Protein AF-A0A3G3IP81-F1 (afdb_monomer)

Mean predicted aligned error: 12.41 Å

Organism: NCBI:txid2360

Radius of gyration: 17.46 Å; Cα contacts (8 Å, |Δi|>4): 57; chains: 1; bounding box: 48×16×34 Å

Sequence (89 aa):
MKKILTIAIVFISSTVFAHPGHGISEFANLMAAVQHYFSSNYHIVAILSLSFALMTGAFFVYKRKQVLSLTLTLFGVLGSILGIGLLLS

Foldseek 3Di:
DVVVVVVVVVVVCVVCPPDVVCNVVVVVVVVVVVLVVLLDPVVLVVLLVQLVVLQVVLVVCCVPCVPSSVVSPVSSVV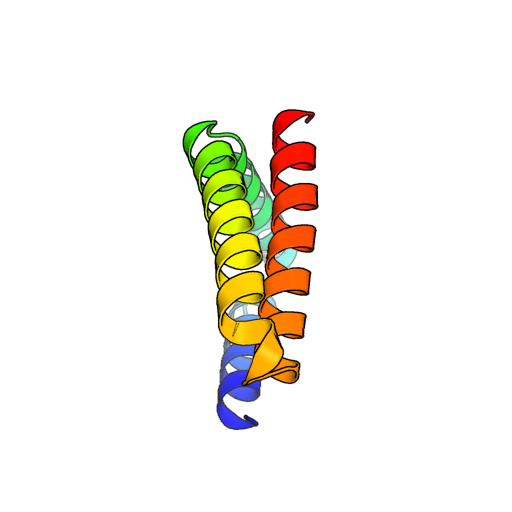SNCVSVVSVVD

Secondary structure (DSSP, 8-state):
-HHHHHHHHHHHHHHHSS-TTTHHHHHHHHHHHHHHHHTSHHHHHHHHHHHHHHHHHHHHHTTT-HHHHHHHHHHHHHHHHHHHHHH--

Structure (mmCIF, N/CA/C/O backbone):
data_AF-A0A3G3IP81-F1
#
_entry.id   AF-A0A3G3IP81-F1
#
loop_
_atom_site.group_PDB
_atom_site.id
_atom_site.type_symbol
_atom_site.label_atom_id
_atom_site.label_alt_id
_atom_site.label_comp_id
_atom_site.label_asym_id
_atom_site.label_entity_id
_atom_site.label_seq_id
_atom_site.pdbx_PDB_ins_code
_atom_site.Cartn_x
_atom_site.Cartn_y
_atom_site.Cartn_z
_atom_site.occupancy
_atom_site.B_iso_or_equiv
_atom_site.auth_seq_id
_atom_site.auth_comp_id
_atom_site.auth_asym_id
_atom_site.auth_atom_id
_atom_site.pdbx_PDB_model_num
ATOM 1 N N . MET A 1 1 ? 10.043 -6.566 19.372 1.00 44.34 1 MET A N 1
ATOM 2 C CA . MET A 1 1 ? 10.346 -5.515 18.371 1.00 44.34 1 MET A CA 1
ATOM 3 C C . MET A 1 1 ? 11.843 -5.345 18.094 1.00 44.34 1 MET A C 1
ATOM 5 O O . MET A 1 1 ? 12.197 -5.276 16.931 1.00 44.34 1 MET A O 1
ATOM 9 N N . LYS A 1 2 ? 12.740 -5.369 19.097 1.00 43.44 2 LYS A N 1
ATOM 10 C CA . LYS A 1 2 ? 14.196 -5.198 18.874 1.00 43.44 2 LYS A CA 1
ATOM 11 C C . LYS A 1 2 ? 14.838 -6.269 17.969 1.00 43.44 2 LYS A C 1
ATOM 13 O O . LYS A 1 2 ? 15.614 -5.925 17.098 1.00 43.44 2 LYS A O 1
ATOM 18 N N . LYS A 1 3 ? 14.445 -7.543 18.112 1.00 43.47 3 LYS A N 1
ATOM 19 C CA . LYS A 1 3 ? 15.045 -8.678 17.380 1.00 43.47 3 LYS A CA 1
ATOM 20 C C . LYS A 1 3 ? 14.839 -8.631 15.856 1.00 43.47 3 LYS A C 1
ATOM 22 O O . LYS A 1 3 ? 15.737 -9.001 15.118 1.00 43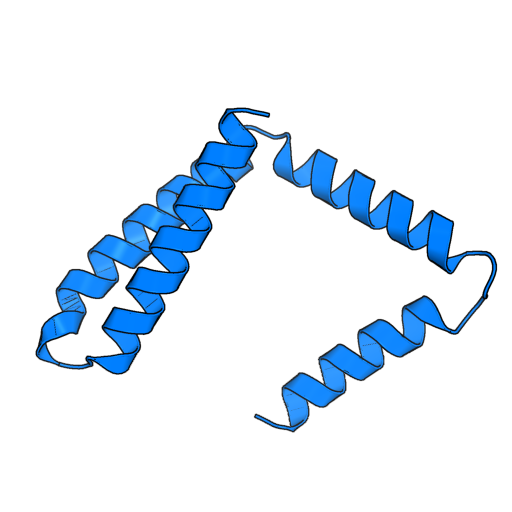.47 3 LYS A O 1
ATOM 27 N N . ILE A 1 4 ? 13.683 -8.147 15.393 1.00 56.16 4 ILE A N 1
ATOM 28 C CA . ILE A 1 4 ? 13.372 -8.043 13.955 1.00 56.16 4 ILE A CA 1
ATOM 29 C C . ILE A 1 4 ? 14.195 -6.919 13.313 1.00 56.16 4 ILE A C 1
ATOM 31 O O . ILE A 1 4 ? 14.740 -7.097 12.230 1.00 56.16 4 ILE A O 1
ATOM 35 N N . LEU A 1 5 ? 14.360 -5.799 14.026 1.00 47.12 5 LEU A N 1
ATOM 36 C CA . LEU A 1 5 ? 15.204 -4.687 13.590 1.00 47.12 5 LEU A CA 1
ATOM 37 C C . LEU A 1 5 ? 16.673 -5.124 13.452 1.00 47.12 5 LEU A C 1
ATOM 39 O O . LEU A 1 5 ? 17.333 -4.773 12.482 1.00 47.12 5 LEU A O 1
ATOM 43 N N . THR A 1 6 ? 17.169 -5.941 14.387 1.00 51.44 6 THR A N 1
ATOM 44 C CA . THR A 1 6 ? 18.542 -6.461 14.338 1.00 51.44 6 THR A CA 1
ATOM 45 C C . THR A 1 6 ? 18.7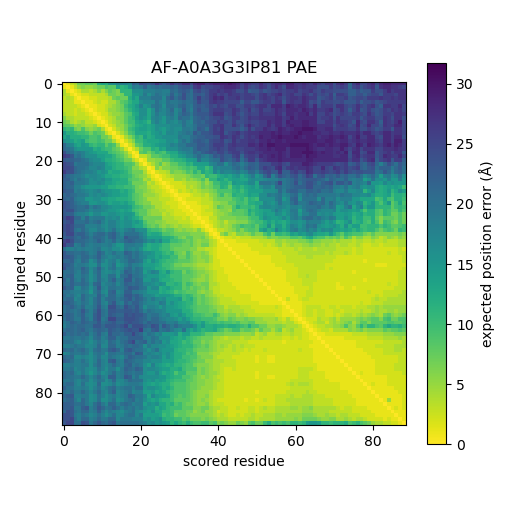64 -7.382 13.140 1.00 51.44 6 THR A C 1
ATOM 47 O O . THR A 1 6 ? 19.784 -7.259 12.477 1.00 51.44 6 THR A O 1
ATOM 50 N N . ILE A 1 7 ? 17.806 -8.257 12.814 1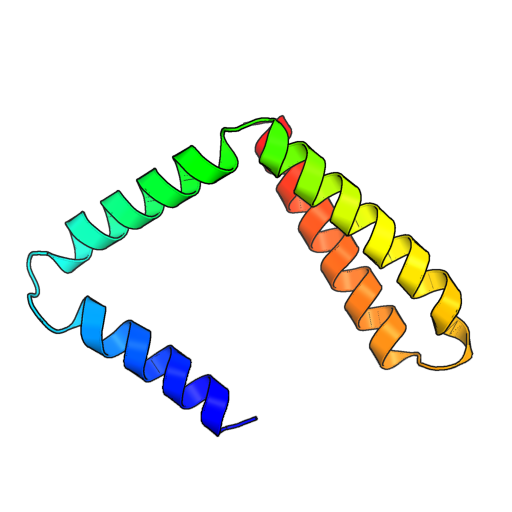.00 55.19 7 ILE A N 1
ATOM 51 C CA . ILE A 1 7 ? 17.918 -9.164 11.658 1.00 55.19 7 ILE A CA 1
ATOM 52 C C . ILE A 1 7 ? 17.932 -8.374 10.343 1.00 55.19 7 ILE A C 1
ATOM 54 O O . ILE A 1 7 ? 18.748 -8.666 9.474 1.00 55.19 7 ILE A O 1
ATOM 58 N N . ALA A 1 8 ? 17.097 -7.336 10.221 1.00 51.94 8 ALA A N 1
ATOM 59 C CA . ALA A 1 8 ? 17.083 -6.466 9.045 1.00 51.94 8 ALA A CA 1
ATOM 60 C C . ALA A 1 8 ? 18.412 -5.708 8.866 1.00 51.94 8 ALA A C 1
ATOM 62 O O . ALA A 1 8 ? 18.949 -5.657 7.764 1.00 51.94 8 ALA A O 1
ATOM 63 N N . ILE A 1 9 ? 18.981 -5.177 9.954 1.00 55.44 9 ILE A N 1
ATOM 64 C CA . ILE A 1 9 ? 20.267 -4.461 9.925 1.00 55.44 9 ILE A CA 1
ATOM 65 C C . ILE A 1 9 ? 21.429 -5.413 9.605 1.00 55.44 9 ILE A C 1
ATOM 67 O O . ILE A 1 9 ? 22.333 -5.043 8.860 1.00 55.44 9 ILE A O 1
ATOM 71 N N . VAL A 1 10 ? 21.401 -6.643 10.126 1.00 55.12 10 VAL A N 1
ATOM 72 C CA . VAL A 1 10 ? 22.428 -7.657 9.838 1.00 55.12 10 VAL A CA 1
ATOM 73 C C . VAL A 1 10 ? 22.376 -8.091 8.376 1.00 55.12 10 VAL A C 1
ATOM 75 O O . VAL A 1 10 ? 23.429 -8.158 7.751 1.00 55.12 10 VAL A O 1
ATOM 78 N N . PHE A 1 11 ? 21.183 -8.296 7.808 1.00 52.75 11 PHE A N 1
ATOM 79 C CA . PHE A 1 11 ? 21.032 -8.624 6.386 1.00 52.75 11 PHE A CA 1
ATOM 80 C C . PHE A 1 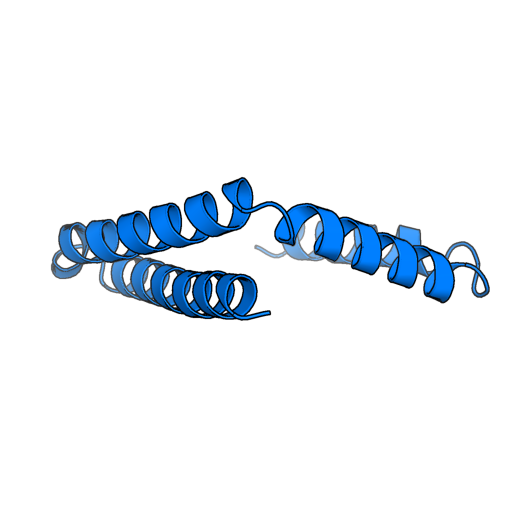11 ? 21.590 -7.518 5.484 1.00 52.75 11 PHE A C 1
ATOM 82 O O . PHE A 1 11 ? 22.391 -7.809 4.599 1.00 52.75 11 PHE A O 1
ATOM 89 N N . ILE A 1 12 ? 21.248 -6.256 5.771 1.00 56.06 12 ILE A N 1
ATOM 90 C CA . ILE A 1 12 ? 21.751 -5.087 5.030 1.00 56.06 12 ILE A CA 1
ATOM 91 C C . ILE A 1 12 ? 23.276 -4.954 5.181 1.00 56.06 12 ILE A C 1
ATOM 93 O O . ILE A 1 12 ? 23.969 -4.645 4.217 1.00 56.06 12 ILE A O 1
ATOM 97 N N . SER A 1 13 ? 23.822 -5.223 6.369 1.00 52.88 13 SER A N 1
ATOM 98 C CA . SER A 1 13 ? 25.265 -5.149 6.625 1.00 52.88 13 SER A CA 1
ATOM 99 C C . SER A 1 13 ? 26.047 -6.248 5.893 1.00 52.88 13 SER A C 1
ATOM 101 O O . SER A 1 13 ? 27.071 -5.972 5.269 1.00 52.88 13 SER A O 1
ATOM 103 N N . SER A 1 14 ? 25.544 -7.488 5.898 1.00 50.78 14 SER A N 1
ATOM 104 C CA . SER A 1 14 ? 26.234 -8.624 5.272 1.00 50.78 14 SER A CA 1
ATOM 105 C C . SER A 1 14 ? 26.328 -8.531 3.748 1.00 50.78 14 SER A C 1
ATOM 107 O O . SER A 1 14 ? 27.295 -9.025 3.177 1.00 50.78 14 SER A O 1
ATOM 109 N N . THR A 1 15 ? 25.369 -7.872 3.091 1.00 50.34 15 THR A N 1
ATOM 110 C CA . THR A 1 15 ? 25.379 -7.686 1.632 1.00 50.34 15 THR A CA 1
ATOM 111 C C . THR A 1 15 ? 26.154 -6.438 1.205 1.00 50.34 15 THR A C 1
ATOM 113 O O . THR A 1 15 ? 26.744 -6.425 0.137 1.00 50.34 15 THR A O 1
ATOM 116 N N . VAL A 1 16 ? 26.208 -5.390 2.036 1.00 51.41 16 VAL A N 1
ATOM 117 C CA . VAL A 1 16 ? 26.845 -4.109 1.665 1.00 51.41 16 VAL A CA 1
ATOM 118 C C . VAL A 1 16 ? 28.349 -4.068 1.978 1.00 51.41 16 VAL A C 1
ATOM 120 O O . VAL A 1 16 ? 29.096 -3.385 1.279 1.00 51.41 16 VAL A O 1
ATOM 123 N N . PHE A 1 17 ? 28.828 -4.801 2.991 1.00 49.50 17 PHE A N 1
ATOM 124 C CA . PHE A 1 17 ? 30.222 -4.700 3.457 1.00 49.50 17 PHE A CA 1
ATOM 125 C C . PHE A 1 17 ? 31.185 -5.770 2.921 1.00 49.50 17 PHE A C 1
ATOM 127 O O . PHE A 1 17 ? 32.379 -5.686 3.204 1.00 49.50 17 PHE A O 1
ATOM 134 N N . ALA A 1 18 ? 30.723 -6.761 2.150 1.00 53.72 18 ALA A N 1
ATOM 135 C CA . ALA A 1 18 ? 31.599 -7.847 1.709 1.00 53.72 18 ALA A CA 1
ATOM 136 C C . ALA A 1 18 ? 32.627 -7.393 0.658 1.00 53.72 18 ALA A C 1
ATOM 138 O O . ALA A 1 18 ? 33.787 -7.773 0.784 1.00 53.72 18 ALA A O 1
ATOM 139 N N . HIS A 1 19 ? 32.257 -6.549 -0.319 1.00 51.88 19 HIS A N 1
ATOM 140 C CA . HIS A 1 19 ? 33.169 -5.991 -1.331 1.00 51.88 19 HIS A CA 1
ATOM 141 C C . HIS A 1 19 ? 32.787 -4.535 -1.701 1.00 51.88 19 HIS A C 1
ATOM 143 O O . HIS A 1 19 ? 31.762 -4.320 -2.352 1.00 51.88 19 HIS A O 1
ATOM 149 N N . PRO A 1 20 ? 33.615 -3.520 -1.377 1.00 56.66 20 PRO A N 1
ATOM 150 C CA . PRO A 1 20 ? 33.275 -2.101 -1.565 1.00 56.66 20 PRO A CA 1
ATOM 151 C C . PRO A 1 20 ? 33.095 -1.669 -3.034 1.00 56.66 20 PRO A C 1
ATOM 153 O O . PRO A 1 20 ? 32.540 -0.605 -3.288 1.00 56.66 20 PRO A O 1
ATOM 156 N N . GLY A 1 21 ? 33.517 -2.489 -4.006 1.00 57.22 21 GLY A N 1
ATOM 157 C CA . GLY A 1 21 ? 33.288 -2.254 -5.440 1.00 57.22 21 GLY A CA 1
ATOM 158 C C . GLY A 1 21 ? 31.981 -2.838 -5.997 1.00 57.22 21 GLY A C 1
ATOM 159 O O . GLY A 1 21 ? 31.530 -2.403 -7.054 1.00 57.22 21 GLY A O 1
ATOM 160 N N . HIS A 1 22 ? 31.353 -3.790 -5.298 1.00 53.66 22 HIS A N 1
ATOM 161 C CA . HIS A 1 22 ? 30.129 -4.464 -5.756 1.00 53.66 22 HIS A CA 1
ATOM 162 C C . HIS A 1 22 ? 28.853 -3.862 -5.168 1.00 53.66 22 HIS A C 1
ATOM 164 O O . HIS A 1 22 ? 27.793 -4.010 -5.759 1.00 53.66 22 HIS A O 1
ATOM 170 N N . GLY A 1 23 ? 28.938 -3.103 -4.070 1.00 57.66 23 GLY A N 1
ATOM 171 C CA . GLY A 1 23 ? 27.755 -2.505 -3.444 1.00 57.66 23 GLY A CA 1
ATOM 172 C C . GLY A 1 23 ? 26.943 -1.612 -4.391 1.00 57.66 23 GLY A C 1
ATOM 173 O O . GLY A 1 23 ? 25.720 -1.637 -4.349 1.00 57.66 23 GLY A O 1
ATOM 174 N N . ILE A 1 24 ? 27.596 -0.872 -5.297 1.00 59.50 24 ILE A N 1
ATOM 175 C CA . ILE A 1 24 ? 26.901 -0.012 -6.271 1.00 59.50 24 ILE A CA 1
ATOM 176 C C . ILE A 1 24 ? 26.238 -0.846 -7.377 1.00 59.50 24 ILE A C 1
ATOM 178 O O . ILE A 1 24 ? 25.101 -0.563 -7.748 1.00 59.50 24 ILE A O 1
ATOM 182 N N . SER A 1 25 ? 26.912 -1.878 -7.895 1.00 60.62 25 SER A N 1
ATOM 183 C CA . SER A 1 25 ? 26.374 -2.722 -8.971 1.00 60.62 25 SER A CA 1
ATOM 184 C C . SER A 1 25 ? 25.299 -3.686 -8.472 1.00 60.62 25 SER A C 1
ATOM 186 O O . SER A 1 25 ? 24.293 -3.881 -9.147 1.00 60.62 25 SER A O 1
ATOM 188 N N . GLU A 1 26 ? 25.446 -4.233 -7.268 1.00 62.34 26 GLU A N 1
ATOM 189 C CA . GLU A 1 26 ? 24.429 -5.054 -6.612 1.00 62.34 26 GLU A CA 1
ATOM 190 C C . GLU A 1 26 ? 23.206 -4.223 -6.229 1.00 62.34 26 GLU A C 1
ATOM 192 O O . GLU A 1 26 ? 22.083 -4.669 -6.447 1.00 62.34 26 GLU A O 1
ATOM 197 N N . PHE A 1 27 ? 23.394 -2.989 -5.747 1.00 63.69 27 PHE A N 1
ATOM 198 C CA . PHE A 1 27 ? 22.278 -2.080 -5.491 1.00 63.69 27 PHE A CA 1
ATOM 199 C C . PHE A 1 27 ? 21.584 -1.651 -6.790 1.00 63.69 27 PHE A C 1
ATOM 201 O O . PHE A 1 27 ? 20.358 -1.636 -6.844 1.00 63.69 27 PHE A O 1
ATOM 208 N N . ALA A 1 28 ? 22.333 -1.375 -7.863 1.00 65.31 28 ALA A N 1
ATOM 209 C CA . ALA A 1 28 ? 21.764 -1.085 -9.180 1.00 65.31 28 ALA A CA 1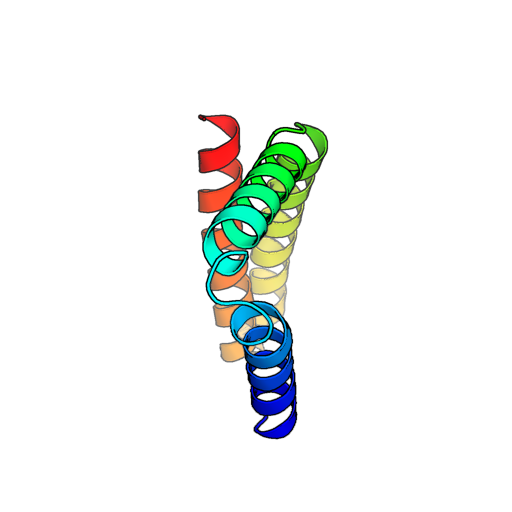
ATOM 210 C C . ALA A 1 28 ? 20.987 -2.283 -9.751 1.00 65.31 28 ALA A C 1
ATOM 212 O O . ALA A 1 28 ? 19.880 -2.111 -10.254 1.00 65.31 28 ALA A O 1
ATOM 213 N N . ASN A 1 29 ? 21.512 -3.502 -9.609 1.00 65.44 29 ASN A N 1
ATOM 214 C CA . ASN A 1 29 ? 20.828 -4.728 -10.021 1.00 65.44 29 ASN A CA 1
ATOM 215 C C . ASN A 1 29 ? 19.589 -5.014 -9.163 1.00 65.44 29 ASN A C 1
ATOM 217 O O . ASN A 1 29 ? 18.570 -5.449 -9.694 1.00 65.44 29 ASN A O 1
ATOM 221 N N . LEU A 1 30 ? 19.638 -4.728 -7.857 1.00 68.81 30 LEU A N 1
ATOM 222 C CA . LEU A 1 30 ? 18.475 -4.796 -6.974 1.00 68.81 30 LEU A CA 1
ATOM 223 C C . LEU A 1 30 ? 17.409 -3.787 -7.414 1.00 68.81 30 LEU A C 1
ATOM 225 O O . LEU A 1 30 ? 16.240 -4.145 -7.515 1.00 68.81 30 LEU A O 1
ATOM 229 N N . MET A 1 31 ? 17.799 -2.549 -7.726 1.00 67.06 31 MET A N 1
ATOM 230 C CA . MET A 1 31 ? 16.886 -1.523 -8.238 1.00 67.06 31 MET A CA 1
ATOM 231 C C . MET A 1 31 ? 16.295 -1.905 -9.596 1.00 67.06 31 MET A C 1
ATOM 233 O O . MET A 1 31 ? 15.096 -1.729 -9.792 1.00 67.06 31 MET A O 1
ATOM 237 N N . ALA A 1 32 ? 17.083 -2.501 -10.491 1.00 66.62 32 ALA A N 1
ATOM 238 C CA . ALA A 1 32 ? 16.602 -3.010 -11.773 1.00 66.62 32 ALA A CA 1
ATOM 239 C C . ALA A 1 32 ? 15.632 -4.190 -11.596 1.00 66.62 32 ALA A C 1
ATOM 241 O O . ALA A 1 32 ? 14.601 -4.245 -12.263 1.00 66.62 32 ALA A O 1
ATOM 242 N N . ALA A 1 33 ? 15.910 -5.107 -10.666 1.00 67.00 33 ALA A N 1
ATOM 243 C CA . ALA A 1 33 ? 15.014 -6.214 -10.337 1.00 67.00 33 ALA A CA 1
ATOM 244 C C . ALA A 1 33 ? 13.699 -5.714 -9.721 1.00 67.00 33 ALA A C 1
ATOM 246 O O . ALA A 1 33 ? 12.623 -6.190 -10.077 1.00 67.00 33 ALA A O 1
ATOM 247 N N . VAL A 1 34 ? 13.781 -4.714 -8.841 1.00 64.56 34 VAL A N 1
ATOM 248 C CA . VAL A 1 34 ? 12.629 -4.017 -8.262 1.00 64.56 34 VAL A CA 1
ATOM 249 C C . VAL A 1 34 ? 11.819 -3.332 -9.365 1.00 64.56 34 VAL A C 1
ATOM 251 O O . VAL A 1 34 ? 10.619 -3.572 -9.462 1.00 64.56 34 VAL A O 1
ATOM 254 N N . GLN A 1 35 ? 12.453 -2.561 -10.251 1.00 67.69 35 GLN A N 1
ATOM 255 C CA . GLN A 1 35 ? 11.781 -1.930 -11.392 1.00 67.69 35 GLN A CA 1
ATOM 256 C C . GLN A 1 35 ? 11.120 -2.953 -12.313 1.00 67.69 35 GLN A C 1
ATOM 258 O O . GLN A 1 35 ? 9.976 -2.757 -12.701 1.00 67.69 35 GLN A O 1
ATOM 263 N N . HIS A 1 36 ? 11.794 -4.057 -12.633 1.00 69.12 36 HIS A N 1
ATOM 264 C CA . HIS A 1 36 ? 11.230 -5.110 -13.475 1.00 69.12 36 HIS A CA 1
ATOM 265 C C . HIS A 1 36 ? 10.048 -5.822 -12.801 1.00 69.12 36 HIS A C 1
ATOM 267 O O . HIS A 1 36 ? 9.075 -6.197 -13.450 1.00 69.12 36 HIS A O 1
ATOM 273 N N . TYR A 1 37 ? 10.104 -6.017 -11.484 1.00 66.19 37 TYR A N 1
ATOM 274 C CA . TYR A 1 37 ? 8.984 -6.583 -10.741 1.00 66.19 37 TYR A CA 1
ATOM 275 C C . TYR A 1 37 ? 7.775 -5.637 -10.768 1.00 66.19 37 TYR A C 1
ATOM 277 O O . TYR A 1 37 ? 6.651 -6.066 -11.037 1.00 66.19 37 TYR A O 1
ATOM 285 N N . PHE A 1 38 ? 8.010 -4.340 -10.566 1.00 65.38 38 PHE A N 1
ATOM 286 C CA . PHE A 1 38 ? 6.964 -3.320 -10.539 1.00 65.38 38 PHE A CA 1
ATOM 287 C C . PHE A 1 38 ? 6.509 -2.822 -11.922 1.00 65.38 38 PHE A C 1
ATOM 289 O O . PHE A 1 38 ? 5.452 -2.204 -11.994 1.00 65.38 38 PHE A O 1
ATOM 296 N N . SER A 1 39 ? 7.221 -3.133 -13.012 1.00 66.62 39 SER A N 1
ATOM 297 C CA . SER A 1 39 ? 6.792 -2.814 -14.387 1.00 66.62 39 SER A CA 1
ATOM 298 C C . SER A 1 39 ? 5.696 -3.744 -14.907 1.00 66.62 39 SER A C 1
ATOM 300 O O . SER A 1 39 ? 5.018 -3.440 -15.887 1.00 66.62 39 SER A O 1
ATOM 302 N N . SER A 1 40 ? 5.500 -4.900 -14.269 1.00 77.00 40 SER A N 1
ATOM 303 C CA . SER A 1 40 ? 4.428 -5.807 -14.655 1.00 77.00 40 SER A CA 1
ATOM 304 C C . SER A 1 40 ? 3.085 -5.288 -14.143 1.00 77.00 40 SER A C 1
ATOM 306 O O . SER A 1 40 ? 2.853 -5.191 -12.935 1.00 77.00 40 SER A O 1
ATOM 308 N N . ASN A 1 41 ? 2.166 -5.038 -15.081 1.00 76.88 41 ASN A N 1
ATOM 309 C CA . ASN A 1 41 ? 0.789 -4.600 -14.825 1.00 76.88 41 ASN A CA 1
ATOM 310 C C . ASN A 1 41 ? 0.069 -5.449 -13.763 1.00 76.88 41 ASN A C 1
ATOM 312 O O . ASN A 1 41 ? -0.768 -4.938 -13.022 1.00 76.88 41 ASN A O 1
ATOM 316 N N . TYR A 1 42 ? 0.414 -6.736 -13.649 1.00 82.00 42 TYR A N 1
ATOM 317 C CA . TYR A 1 42 ? -0.135 -7.623 -12.626 1.00 82.00 42 TYR A CA 1
ATOM 318 C C . TYR A 1 42 ? 0.185 -7.149 -11.199 1.00 82.00 42 TYR A C 1
ATOM 320 O O . TYR A 1 42 ? -0.702 -7.120 -10.346 1.00 82.00 42 TYR A O 1
ATOM 328 N N . HIS A 1 43 ? 1.425 -6.730 -10.933 1.00 79.75 43 HIS A N 1
ATOM 329 C CA . HIS A 1 43 ? 1.828 -6.265 -9.604 1.00 79.75 43 HIS A CA 1
ATOM 330 C C . HIS A 1 43 ? 1.203 -4.912 -9.273 1.00 79.75 43 HIS A C 1
ATOM 332 O O . HIS A 1 43 ? 0.769 -4.710 -8.142 1.00 79.75 43 HIS A O 1
ATOM 338 N N . ILE A 1 44 ? 1.066 -4.026 -10.262 1.00 84.75 44 ILE A N 1
ATOM 339 C CA . ILE A 1 44 ? 0.379 -2.737 -10.101 1.00 84.75 44 ILE A CA 1
ATOM 340 C C . ILE A 1 44 ? -1.086 -2.962 -9.693 1.00 84.75 44 ILE A C 1
ATOM 342 O O . ILE A 1 44 ? -1.552 -2.409 -8.694 1.00 84.75 44 ILE A O 1
ATOM 346 N N . VAL A 1 45 ? -1.797 -3.845 -10.402 1.00 86.19 45 VAL A N 1
ATOM 347 C CA . VAL A 1 45 ? -3.188 -4.206 -10.083 1.00 86.19 45 VAL A CA 1
ATOM 348 C C . VAL A 1 45 ? -3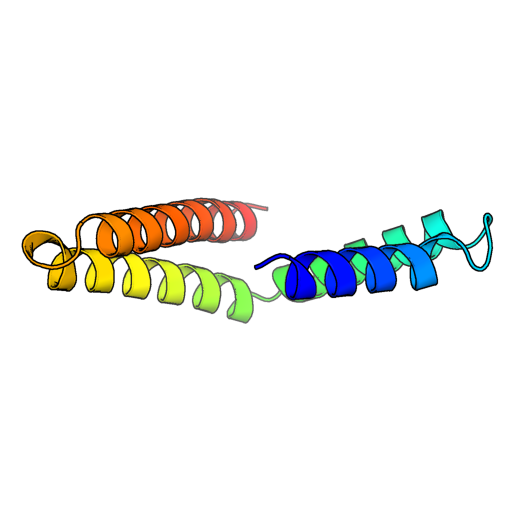.295 -4.866 -8.707 1.00 86.19 45 VAL A C 1
ATOM 350 O O . VAL A 1 45 ? -4.218 -4.555 -7.948 1.00 86.19 45 VAL A O 1
ATOM 353 N N . ALA A 1 46 ? -2.352 -5.740 -8.348 1.00 86.12 46 ALA A N 1
ATOM 354 C CA . ALA A 1 46 ? -2.326 -6.379 -7.036 1.00 86.12 46 ALA A CA 1
ATOM 355 C C . ALA A 1 46 ? -2.133 -5.360 -5.898 1.00 86.12 46 ALA A C 1
ATOM 357 O O . ALA A 1 46 ? -2.834 -5.440 -4.889 1.00 86.12 46 ALA A O 1
ATOM 358 N N . ILE A 1 47 ? -1.243 -4.377 -6.070 1.00 88.88 47 ILE A N 1
ATOM 359 C CA . ILE A 1 47 ? -0.999 -3.305 -5.089 1.00 88.88 47 ILE A CA 1
ATOM 360 C C . ILE A 1 47 ? -2.256 -2.453 -4.904 1.00 88.88 47 ILE A C 1
ATOM 362 O O . ILE A 1 47 ? -2.685 -2.242 -3.771 1.00 88.88 47 ILE A O 1
ATOM 366 N N . LEU A 1 48 ? -2.890 -2.023 -6.000 1.00 90.38 48 LEU A N 1
ATOM 367 C CA . LEU A 1 48 ? -4.123 -1.230 -5.947 1.00 90.38 48 LEU A CA 1
ATOM 368 C C . LEU A 1 48 ? -5.274 -2.000 -5.284 1.00 90.38 48 LEU A C 1
ATOM 370 O O . LEU A 1 48 ? -5.991 -1.456 -4.442 1.00 90.38 48 LEU A O 1
ATOM 374 N N . SER A 1 49 ? -5.415 -3.285 -5.612 1.00 89.62 49 SER A N 1
ATOM 375 C CA . SER A 1 49 ? -6.439 -4.157 -5.024 1.00 89.62 49 SER A CA 1
ATOM 376 C C . SER A 1 49 ? -6.207 -4.375 -3.528 1.00 89.62 49 SER A C 1
ATOM 378 O O . SER A 1 49 ? -7.148 -4.306 -2.732 1.00 89.62 49 SER A O 1
ATOM 380 N N . LEU A 1 50 ? -4.951 -4.589 -3.123 1.00 91.19 50 LEU A N 1
ATOM 381 C CA . LEU A 1 50 ? -4.574 -4.730 -1.719 1.00 91.19 50 LEU A CA 1
ATOM 382 C C . LEU A 1 50 ? -4.835 -3.433 -0.946 1.00 91.19 50 LEU A C 1
ATOM 384 O O . LEU A 1 50 ? -5.402 -3.476 0.144 1.00 91.19 50 LEU A O 1
ATOM 388 N N . SER A 1 51 ? -4.491 -2.281 -1.518 1.00 92.50 51 SER A N 1
ATOM 389 C CA . SER A 1 51 ? -4.781 -0.976 -0.927 1.00 92.50 51 SER A CA 1
ATOM 390 C C . SER A 1 51 ? -6.265 -0.758 -0.679 1.00 92.50 51 SER A C 1
ATOM 392 O O . SER A 1 51 ? -6.654 -0.352 0.420 1.00 92.50 51 SER A O 1
ATOM 394 N N . PHE A 1 52 ? -7.104 -1.090 -1.661 1.00 93.25 52 PHE A N 1
ATOM 395 C CA . PHE A 1 52 ? -8.551 -1.012 -1.508 1.00 93.25 52 PHE A CA 1
ATOM 396 C C . PHE A 1 52 ? -9.050 -1.941 -0.393 1.00 93.25 52 PHE A C 1
ATOM 398 O O . PHE A 1 52 ? -9.821 -1.520 0.475 1.00 93.25 52 PHE A O 1
ATOM 405 N N . ALA A 1 53 ? -8.563 -3.184 -0.350 1.00 93.44 53 ALA A N 1
ATOM 406 C CA . ALA A 1 53 ? -8.914 -4.138 0.698 1.00 93.44 53 ALA A CA 1
ATOM 407 C C . ALA A 1 53 ? -8.515 -3.639 2.099 1.00 93.44 53 ALA A C 1
ATOM 409 O O . ALA A 1 53 ? -9.308 -3.746 3.036 1.00 93.44 53 ALA A O 1
ATOM 410 N N . LEU A 1 54 ? -7.328 -3.041 2.246 1.00 91.88 54 LEU A N 1
ATOM 411 C CA . LEU A 1 54 ? -6.856 -2.471 3.511 1.00 91.88 54 LEU A CA 1
ATOM 412 C C . LEU A 1 54 ? -7.721 -1.293 3.967 1.00 91.88 54 LEU A C 1
ATOM 414 O O . LEU A 1 54 ? -8.111 -1.247 5.134 1.00 91.88 54 LEU A O 1
ATOM 418 N N . MET A 1 55 ? -8.079 -0.379 3.061 1.00 92.62 55 MET A N 1
ATOM 419 C CA . MET A 1 55 ? -8.962 0.751 3.383 1.00 92.62 55 MET A CA 1
ATOM 420 C C . MET A 1 55 ? -10.366 0.277 3.778 1.00 92.62 55 MET A C 1
ATOM 422 O O . MET A 1 55 ? -10.933 0.749 4.764 1.00 92.62 55 MET A O 1
ATOM 426 N N . THR A 1 56 ? -10.907 -0.708 3.061 1.00 92.62 56 THR A N 1
ATOM 427 C CA . THR A 1 56 ? -12.220 -1.287 3.379 1.00 92.62 56 THR A CA 1
ATOM 428 C C . THR A 1 56 ? -12.177 -2.024 4.723 1.00 92.62 56 THR A C 1
ATOM 430 O O . THR A 1 56 ? -13.057 -1.860 5.567 1.00 92.62 56 THR A O 1
ATOM 433 N N . GLY A 1 57 ? -11.104 -2.775 4.982 1.00 89.94 57 GLY A N 1
ATOM 434 C CA . GLY A 1 57 ? -10.849 -3.430 6.266 1.00 89.94 57 GLY A CA 1
ATOM 435 C C . GLY A 1 57 ? -10.726 -2.436 7.422 1.00 89.94 57 GLY A C 1
ATOM 436 O O . GLY A 1 57 ? -11.275 -2.674 8.501 1.00 89.94 57 GLY A O 1
ATOM 437 N N . ALA A 1 58 ? -10.075 -1.292 7.191 1.00 90.06 58 ALA A N 1
ATOM 438 C CA . ALA A 1 58 ? -9.945 -0.220 8.171 1.00 90.06 58 ALA A CA 1
ATOM 439 C C . ALA A 1 58 ? -11.306 0.325 8.620 1.00 90.06 58 ALA A C 1
ATOM 441 O O . ALA A 1 58 ? -11.485 0.598 9.812 1.00 90.06 58 ALA A O 1
ATOM 442 N N . PHE A 1 59 ? -12.262 0.434 7.692 1.00 91.31 59 PHE A N 1
ATOM 443 C CA . PHE A 1 59 ? -13.629 0.866 7.978 1.00 91.31 59 PHE A CA 1
ATOM 444 C C . PHE A 1 59 ? -14.347 -0.108 8.924 1.00 91.31 59 PHE A C 1
ATOM 446 O O . PHE A 1 59 ? -14.927 0.319 9.925 1.00 91.31 59 PHE A O 1
ATOM 453 N N . PHE A 1 60 ? -14.231 -1.421 8.690 1.00 91.94 60 PHE A N 1
ATOM 454 C CA . PHE A 1 60 ? -14.863 -2.440 9.542 1.00 91.94 60 PHE A CA 1
ATOM 455 C C . PHE A 1 60 ? -14.339 -2.445 10.984 1.00 91.94 60 PHE A C 1
ATOM 457 O O . PHE A 1 60 ? -15.096 -2.705 11.922 1.00 91.94 60 PHE A O 1
ATOM 464 N N . VAL A 1 61 ? -13.053 -2.147 11.188 1.00 91.56 61 VAL A N 1
ATOM 465 C CA . VAL A 1 61 ? -12.430 -2.174 12.525 1.00 91.56 61 VAL A CA 1
ATOM 466 C C . VAL A 1 61 ? -12.372 -0.805 13.214 1.00 91.56 61 VAL A C 1
ATOM 468 O O . VAL A 1 61 ? -11.976 -0.737 14.383 1.00 91.56 61 VAL A O 1
ATOM 471 N N . TYR A 1 62 ? -12.820 0.266 12.545 1.00 88.00 62 TYR A N 1
ATOM 472 C CA . TYR A 1 62 ? -12.725 1.660 13.004 1.00 88.00 62 TYR A CA 1
ATOM 473 C C . TYR A 1 62 ? -13.258 1.874 14.425 1.00 88.00 62 TYR A C 1
ATOM 475 O O . TYR A 1 62 ? -12.581 2.447 15.276 1.00 88.00 62 TYR A O 1
ATOM 483 N N . LYS A 1 63 ? -14.448 1.337 14.716 1.00 82.94 63 LYS A N 1
ATOM 484 C CA . LYS A 1 63 ? -15.137 1.527 16.004 1.00 82.94 63 LYS A CA 1
ATOM 485 C C . LYS A 1 63 ? -14.480 0.783 17.173 1.00 82.94 63 LYS A C 1
ATOM 487 O O . LYS A 1 63 ? -14.702 1.156 18.318 1.00 82.94 63 LYS A O 1
ATOM 492 N N . ARG A 1 64 ? -13.734 -0.298 16.912 1.00 82.62 64 ARG A N 1
ATOM 493 C CA . ARG A 1 64 ? -13.227 -1.211 17.960 1.00 82.62 64 ARG A CA 1
ATOM 494 C C . ARG A 1 64 ? -11.726 -1.099 18.192 1.00 82.62 64 ARG A C 1
ATOM 496 O O . ARG A 1 64 ? -11.260 -1.379 19.294 1.00 82.62 64 ARG A O 1
ATOM 503 N N . LYS A 1 65 ? -10.955 -0.763 17.156 1.00 89.31 65 LYS A N 1
ATOM 504 C CA . LYS A 1 65 ? -9.487 -0.765 17.187 1.00 89.31 65 LYS A CA 1
ATOM 505 C C . LYS A 1 65 ? -8.955 0.428 16.396 1.00 89.31 65 LYS A C 1
ATOM 507 O O . LYS A 1 65 ? -8.498 0.281 15.267 1.00 89.31 65 LYS A O 1
ATOM 512 N N . GLN A 1 66 ? -8.985 1.605 17.018 1.00 87.88 66 GLN A N 1
ATOM 513 C CA . GLN A 1 66 ? -8.612 2.872 16.382 1.00 87.88 66 GLN A CA 1
ATOM 514 C C . GLN A 1 66 ? -7.178 2.867 15.823 1.00 87.88 66 GLN A C 1
ATOM 516 O O . GLN A 1 66 ? -6.967 3.295 14.695 1.00 87.88 66 GLN A O 1
ATOM 521 N N . VAL A 1 67 ? -6.210 2.304 16.560 1.00 92.06 67 VAL A N 1
ATOM 522 C CA . VAL A 1 67 ? -4.813 2.193 16.093 1.00 92.06 67 VAL A CA 1
ATOM 523 C C . VAL A 1 67 ? -4.710 1.296 14.859 1.00 92.06 67 VAL A C 1
ATOM 525 O O . VAL A 1 67 ? -4.099 1.683 13.874 1.00 92.06 67 VAL A O 1
ATOM 528 N N . LEU A 1 68 ? -5.360 0.127 14.876 1.00 89.62 68 LEU A N 1
ATOM 529 C CA . LEU A 1 68 ? -5.352 -0.792 13.736 1.00 89.62 68 LEU A CA 1
ATOM 530 C C . LEU A 1 68 ? -6.019 -0.162 12.508 1.00 89.62 68 LEU A C 1
ATOM 532 O O . LEU A 1 68 ? -5.476 -0.244 11.413 1.00 89.62 68 LEU A O 1
ATOM 536 N N . SER A 1 69 ? -7.166 0.496 12.691 1.00 91.94 69 SER A N 1
ATOM 537 C CA . SER A 1 69 ? -7.868 1.202 11.614 1.00 91.94 69 SER A CA 1
ATOM 538 C C . SER A 1 69 ? -7.001 2.307 11.003 1.00 91.94 69 SER A C 1
ATOM 540 O O . SER A 1 69 ? -6.895 2.403 9.780 1.00 91.94 69 SER A O 1
ATOM 542 N N . LEU A 1 70 ? -6.299 3.079 11.837 1.00 93.06 70 LEU A N 1
ATOM 543 C CA . LEU A 1 70 ? -5.364 4.101 11.374 1.00 93.06 70 LEU A CA 1
ATOM 544 C C . LEU A 1 70 ? -4.218 3.481 10.564 1.00 93.06 70 LEU A C 1
ATOM 546 O O . LEU A 1 70 ? -3.923 3.946 9.467 1.00 93.06 70 LEU A O 1
ATOM 550 N N . THR A 1 71 ? -3.604 2.410 11.069 1.00 92.44 71 THR A N 1
ATOM 551 C CA . THR A 1 71 ? -2.510 1.710 10.384 1.00 92.44 71 THR A CA 1
ATOM 552 C C . THR A 1 71 ? -2.948 1.140 9.035 1.00 92.44 71 THR A C 1
ATOM 554 O O . THR A 1 71 ? -2.256 1.335 8.039 1.00 92.44 71 THR A O 1
ATOM 557 N N . LEU A 1 72 ? -4.109 0.484 8.976 1.00 92.25 72 LEU A N 1
ATOM 558 C CA . LEU A 1 72 ? -4.668 -0.055 7.733 1.00 92.25 72 LEU A CA 1
ATOM 559 C C . LEU A 1 72 ? -4.976 1.054 6.721 1.00 92.25 72 LEU A C 1
ATOM 561 O O . LEU A 1 72 ? -4.658 0.913 5.544 1.00 92.25 72 LEU A O 1
ATOM 565 N N . THR A 1 73 ? -5.531 2.176 7.185 1.00 93.06 73 THR A N 1
ATOM 566 C CA . THR A 1 73 ? -5.791 3.345 6.334 1.00 93.06 73 THR A CA 1
ATOM 567 C C . THR A 1 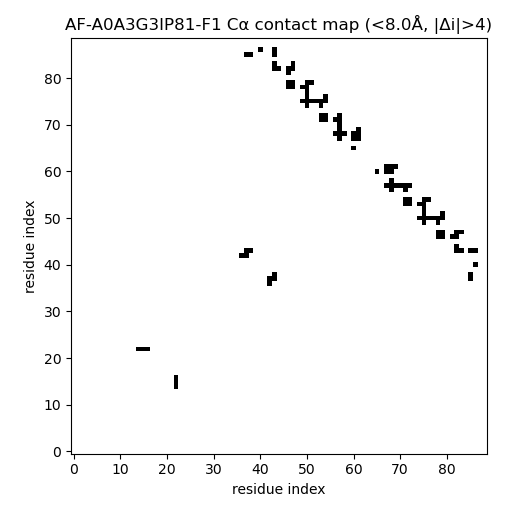73 ? -4.491 3.923 5.780 1.00 93.06 73 THR A C 1
ATOM 569 O O . THR A 1 73 ? -4.398 4.165 4.581 1.00 93.06 73 THR A O 1
ATOM 572 N N . LEU A 1 74 ? -3.467 4.099 6.623 1.00 94.12 74 LEU A N 1
ATOM 573 C CA . LEU A 1 74 ? -2.166 4.626 6.203 1.00 94.12 74 LEU A CA 1
ATOM 574 C C . LEU A 1 74 ? -1.495 3.725 5.163 1.00 94.12 74 LEU A C 1
ATOM 576 O O . LEU A 1 74 ? -1.056 4.220 4.127 1.00 94.12 74 LEU A O 1
ATOM 580 N N . PHE A 1 75 ? -1.454 2.410 5.398 1.00 91.88 75 PHE A N 1
ATOM 581 C CA . PHE A 1 75 ? -0.895 1.473 4.421 1.00 91.88 75 PHE A CA 1
ATOM 582 C C . PHE A 1 75 ? -1.714 1.423 3.130 1.00 91.88 75 PHE A C 1
ATOM 584 O O . PHE A 1 75 ? -1.128 1.383 2.050 1.00 91.88 75 PHE A O 1
ATOM 591 N N . GLY A 1 76 ? -3.044 1.487 3.225 1.00 92.31 76 GLY A N 1
ATOM 592 C CA . GLY A 1 76 ? -3.922 1.563 2.062 1.00 92.31 76 GLY A CA 1
ATOM 593 C C . GLY A 1 76 ? -3.637 2.796 1.203 1.00 92.31 76 GLY A C 1
ATOM 594 O O . GLY A 1 76 ? -3.401 2.659 0.006 1.00 92.31 76 GLY A O 1
ATOM 595 N N . VAL A 1 77 ? -3.561 3.981 1.818 1.00 94.44 77 VAL A N 1
ATOM 596 C CA . VAL A 1 77 ? -3.258 5.246 1.127 1.00 94.44 77 VAL A CA 1
ATOM 597 C C . VAL A 1 77 ? -1.865 5.223 0.496 1.00 94.44 77 VAL A C 1
ATOM 599 O O . VAL A 1 77 ? -1.736 5.555 -0.681 1.00 94.44 77 VAL A O 1
ATOM 602 N N . LEU A 1 78 ? -0.834 4.795 1.233 1.00 92.81 78 LEU A N 1
ATOM 603 C CA . LEU A 1 78 ? 0.528 4.697 0.696 1.00 92.81 78 LEU A CA 1
ATOM 604 C C . LEU A 1 78 ? 0.600 3.730 -0.488 1.00 92.81 78 LEU A C 1
ATOM 606 O O . LEU A 1 78 ? 1.196 4.067 -1.507 1.00 92.81 78 LEU A O 1
ATOM 610 N N . GLY A 1 79 ? -0.041 2.564 -0.387 1.00 89.56 79 GLY A N 1
ATOM 611 C CA . GLY A 1 79 ? -0.095 1.614 -1.493 1.00 89.56 79 GLY A CA 1
ATOM 612 C C . GLY A 1 79 ? -0.874 2.151 -2.699 1.00 89.56 79 GLY A C 1
ATOM 613 O O . GLY A 1 79 ? -0.462 1.902 -3.825 1.00 89.56 79 GLY A O 1
ATOM 614 N N . SER A 1 80 ? -1.922 2.962 -2.500 1.00 91.88 80 SER A N 1
ATOM 615 C CA . SER A 1 80 ? -2.656 3.593 -3.606 1.00 91.88 80 SER A CA 1
ATOM 616 C C . SER A 1 80 ? -1.794 4.625 -4.324 1.00 91.88 80 SER A C 1
ATOM 618 O O . SER A 1 80 ? -1.764 4.641 -5.550 1.00 91.88 80 SER A O 1
ATOM 620 N N . ILE A 1 81 ? -1.054 5.452 -3.576 1.00 92.56 81 ILE A N 1
ATOM 621 C CA . ILE A 1 81 ? -0.096 6.411 -4.149 1.00 92.56 81 ILE A CA 1
ATOM 622 C C . ILE A 1 81 ? 0.963 5.667 -4.966 1.00 92.56 81 ILE A C 1
ATOM 624 O O . ILE A 1 81 ? 1.261 6.062 -6.088 1.00 92.56 81 ILE A O 1
ATOM 628 N N . LEU A 1 82 ? 1.499 4.572 -4.424 1.00 88.56 82 LEU A N 1
ATOM 629 C CA . LEU A 1 82 ? 2.547 3.783 -5.068 1.00 88.56 82 LEU A CA 1
ATOM 630 C C . LEU A 1 82 ? 2.016 3.059 -6.315 1.00 88.56 82 LEU A C 1
ATOM 632 O O . LEU A 1 82 ? 2.634 3.129 -7.369 1.00 88.56 82 LEU A O 1
ATOM 636 N N . GLY A 1 83 ? 0.841 2.436 -6.230 1.00 86.75 83 GLY A N 1
ATOM 637 C CA . GLY A 1 83 ? 0.195 1.758 -7.353 1.00 86.75 83 GLY A CA 1
ATOM 638 C C . GLY A 1 83 ? -0.198 2.715 -8.480 1.00 86.75 83 GLY A C 1
ATOM 639 O O . GLY A 1 83 ? 0.063 2.421 -9.639 1.00 86.75 83 GLY A O 1
ATOM 640 N N . ILE A 1 84 ? -0.766 3.883 -8.160 1.00 89.75 84 ILE A N 1
ATOM 641 C CA . ILE A 1 84 ? -1.075 4.915 -9.165 1.00 89.75 84 ILE A CA 1
ATOM 642 C C . ILE A 1 84 ? 0.219 5.485 -9.751 1.00 89.75 84 ILE A C 1
ATOM 644 O O . ILE A 1 84 ? 0.307 5.663 -10.960 1.00 89.75 84 ILE A O 1
ATOM 648 N N . GLY A 1 85 ? 1.231 5.740 -8.919 1.00 85.81 85 GLY A N 1
ATOM 649 C CA . GLY A 1 85 ? 2.533 6.223 -9.375 1.00 85.81 85 GLY A CA 1
ATOM 650 C C . GLY A 1 85 ? 3.190 5.274 -10.376 1.00 85.81 85 GLY A C 1
ATOM 651 O O . GLY A 1 85 ? 3.670 5.732 -11.404 1.00 85.81 85 GLY A O 1
ATOM 652 N N . LEU A 1 86 ? 3.141 3.966 -10.110 1.00 84.38 86 LEU A N 1
ATOM 653 C CA . LEU A 1 86 ? 3.635 2.932 -11.025 1.00 84.38 86 LEU A CA 1
ATOM 654 C C . LEU A 1 86 ? 2.776 2.783 -12.285 1.00 84.38 86 LEU A C 1
ATOM 656 O O . LEU A 1 86 ? 3.292 2.448 -13.341 1.00 84.38 86 LEU A O 1
ATOM 660 N N . LEU A 1 87 ? 1.464 3.016 -12.192 1.00 84.44 87 LEU A N 1
ATOM 661 C CA . LEU A 1 87 ? 0.580 2.987 -13.359 1.00 84.44 87 LEU A CA 1
ATOM 662 C C . LEU A 1 87 ? 0.865 4.146 -14.330 1.00 84.44 87 LEU A C 1
ATOM 664 O O . LEU A 1 87 ? 0.605 4.026 -15.523 1.00 84.44 87 LEU A O 1
ATOM 668 N N . LEU A 1 88 ? 1.341 5.278 -13.804 1.00 83.62 88 LEU A N 1
ATOM 669 C CA . LEU A 1 88 ? 1.606 6.506 -14.557 1.00 83.62 88 LEU A CA 1
ATOM 670 C C . LEU A 1 88 ? 3.069 6.652 -15.017 1.00 83.62 88 LEU A C 1
ATOM 672 O O . LEU A 1 88 ? 3.364 7.615 -15.725 1.00 83.62 88 LEU A O 1
ATOM 676 N N . SER A 1 89 ? 3.968 5.757 -14.593 1.00 74.56 89 SER A N 1
ATOM 677 C CA . SER A 1 89 ? 5.394 5.744 -14.961 1.00 74.56 89 SER A CA 1
ATOM 678 C C . SER A 1 89 ? 5.658 4.907 -16.203 1.00 74.56 89 SER A C 1
ATOM 680 O O . SER A 1 89 ? 6.433 5.375 -17.063 1.00 74.56 89 SER 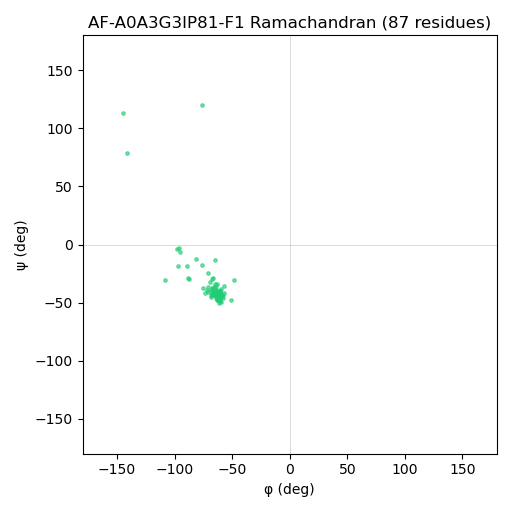A O 1
#

pLDDT: mean 75.06, std 16.63, range [43.44, 94.44]

Solvent-accessible surface area (backbone atoms only — not comparable to full-atom values): 4696 Å² total; per-residue (Å²): 117,69,68,62,54,51,52,54,52,48,55,54,46,63,66,48,67,75,44,86,81,46,38,63,56,53,49,49,49,48,51,48,52,50,49,58,56,54,67,37,67,68,50,32,52,50,36,37,51,50,13,51,50,30,38,55,50,15,60,76,36,40,91,82,37,56,69,60,16,50,52,28,37,52,53,12,53,54,32,38,53,50,21,51,50,55,73,74,106